Protein AF-A0A387BJ58-F1 (afdb_monomer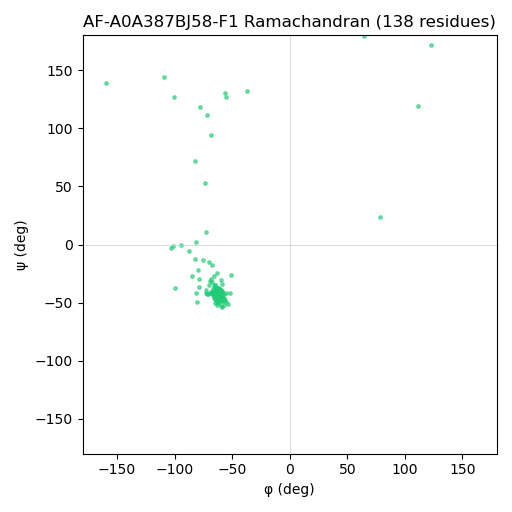)

Structure (mmCIF, N/CA/C/O backbone):
data_AF-A0A387BJ58-F1
#
_entry.id   AF-A0A387BJ58-F1
#
loop_
_atom_site.group_PDB
_atom_site.id
_atom_site.type_symbol
_atom_site.label_atom_id
_atom_site.label_alt_id
_atom_site.label_comp_id
_atom_site.label_asym_id
_atom_site.label_entity_id
_atom_site.label_seq_id
_atom_site.pdbx_PDB_ins_code
_atom_site.Cartn_x
_atom_site.Cartn_y
_atom_site.Cartn_z
_atom_site.occupancy
_atom_site.B_iso_or_equiv
_atom_site.auth_seq_id
_atom_site.auth_comp_id
_atom_site.auth_asym_id
_atom_site.auth_atom_id
_atom_site.pdbx_PDB_model_num
ATOM 1 N N . MET A 1 1 ? 16.096 -21.629 -9.340 1.00 32.44 1 MET A N 1
ATOM 2 C CA . MET A 1 1 ? 15.916 -21.592 -7.874 1.00 32.44 1 MET A CA 1
ATOM 3 C C . MET A 1 1 ? 14.553 -20.982 -7.621 1.00 32.44 1 MET A C 1
ATOM 5 O O . MET A 1 1 ? 14.355 -19.835 -7.999 1.00 32.44 1 MET A O 1
ATOM 9 N N . ALA A 1 2 ? 13.591 -21.759 -7.122 1.00 39.19 2 ALA A N 1
ATOM 10 C CA . ALA A 1 2 ? 12.272 -21.234 -6.786 1.00 39.19 2 ALA A CA 1
ATOM 11 C C . ALA A 1 2 ? 12.438 -20.303 -5.580 1.00 39.19 2 ALA A C 1
ATOM 13 O O . ALA A 1 2 ? 12.535 -20.757 -4.442 1.00 39.19 2 ALA A O 1
ATOM 14 N N . ALA A 1 3 ? 12.595 -19.008 -5.856 1.00 45.91 3 ALA A N 1
ATOM 15 C CA . ALA A 1 3 ? 12.558 -17.982 -4.832 1.00 45.91 3 ALA A CA 1
ATOM 16 C C . ALA A 1 3 ? 11.224 -18.125 -4.097 1.00 45.91 3 ALA A C 1
ATOM 18 O O . ALA A 1 3 ? 10.181 -18.263 -4.740 1.00 45.91 3 ALA A O 1
ATOM 19 N N . PHE A 1 4 ? 11.284 -18.156 -2.766 1.00 43.78 4 PHE A N 1
ATOM 20 C CA . PHE A 1 4 ? 10.120 -18.169 -1.888 1.00 43.78 4 PHE A CA 1
ATOM 21 C C . PHE A 1 4 ? 9.011 -17.278 -2.462 1.00 43.78 4 PHE A C 1
ATOM 23 O O . PHE A 1 4 ? 9.308 -16.140 -2.848 1.00 43.78 4 PHE A O 1
ATOM 30 N N . PRO A 1 5 ? 7.752 -17.750 -2.524 1.00 49.47 5 PRO A N 1
ATOM 31 C CA . PRO A 1 5 ? 6.666 -16.897 -2.971 1.00 49.47 5 PRO A CA 1
ATOM 32 C C . PRO A 1 5 ? 6.683 -15.658 -2.067 1.00 49.47 5 PRO A C 1
ATOM 34 O O . PRO A 1 5 ? 6.759 -15.782 -0.845 1.00 49.47 5 PRO A O 1
ATOM 37 N N . ASN A 1 6 ? 6.726 -14.467 -2.670 1.00 56.72 6 ASN A N 1
ATOM 38 C CA . ASN A 1 6 ? 6.920 -13.173 -2.003 1.00 56.72 6 ASN A CA 1
ATOM 39 C C . ASN A 1 6 ? 5.643 -12.760 -1.234 1.00 56.72 6 ASN A C 1
ATOM 41 O O . ASN A 1 6 ? 5.075 -11.689 -1.434 1.00 56.72 6 ASN A O 1
ATOM 45 N N . VAL A 1 7 ? 5.158 -13.660 -0.379 1.00 61.84 7 VAL A N 1
ATOM 46 C CA . VAL A 1 7 ? 3.969 -13.559 0.465 1.00 61.84 7 VAL A CA 1
ATOM 47 C C . VAL A 1 7 ? 4.379 -12.783 1.712 1.00 61.84 7 VAL A C 1
ATOM 49 O O . VAL A 1 7 ? 4.579 -13.338 2.791 1.00 61.84 7 VAL A O 1
ATOM 52 N N . LYS A 1 8 ? 4.599 -11.479 1.546 1.00 70.44 8 LYS A N 1
ATOM 53 C CA . LYS A 1 8 ? 4.918 -10.580 2.656 1.00 70.44 8 LYS A CA 1
ATOM 54 C C . LYS A 1 8 ? 3.654 -9.821 3.059 1.00 70.44 8 LYS A C 1
ATOM 56 O O . LYS A 1 8 ? 3.084 -9.136 2.213 1.00 70.44 8 LYS A O 1
ATOM 61 N N . PRO A 1 9 ? 3.255 -9.833 4.342 1.00 82.25 9 PRO A N 1
ATOM 62 C CA . PRO A 1 9 ? 2.085 -9.093 4.823 1.00 82.25 9 PRO A CA 1
ATOM 63 C C . PRO A 1 9 ? 2.315 -7.570 4.893 1.00 82.25 9 PRO A C 1
ATOM 65 O O . PRO A 1 9 ? 1.516 -6.850 5.480 1.00 82.25 9 PRO A O 1
ATOM 68 N N . ILE A 1 10 ? 3.411 -7.057 4.329 1.00 92.81 10 ILE A N 1
ATOM 69 C CA . ILE A 1 10 ? 3.859 -5.671 4.493 1.00 92.81 10 ILE A CA 1
ATOM 70 C C . ILE A 1 10 ? 2.845 -4.648 3.963 1.00 92.81 10 ILE A C 1
ATOM 72 O O . ILE A 1 10 ? 2.507 -3.701 4.667 1.00 92.81 10 ILE A O 1
ATOM 76 N N . THR A 1 11 ? 2.275 -4.889 2.784 1.00 95.69 11 THR A N 1
ATOM 77 C CA . THR A 1 11 ? 1.251 -4.021 2.187 1.00 95.69 11 THR A CA 1
ATOM 78 C C . THR A 1 11 ? -0.021 -4.007 3.029 1.00 95.69 11 THR A C 1
ATOM 80 O O . THR A 1 11 ? -0.584 -2.946 3.298 1.00 95.69 11 THR A O 1
ATOM 83 N N . ALA A 1 12 ? -0.431 -5.176 3.533 1.00 97.12 12 ALA A N 1
ATOM 84 C CA . ALA A 1 12 ? -1.544 -5.287 4.469 1.00 97.12 12 ALA A CA 1
ATOM 85 C C . ALA A 1 12 ? -1.285 -4.493 5.762 1.00 97.12 12 ALA A C 1
ATOM 87 O O . ALA A 1 12 ? -2.197 -3.832 6.258 1.00 97.12 12 ALA A O 1
ATOM 88 N N . MET A 1 13 ? -0.048 -4.502 6.276 1.00 96.94 13 MET A N 1
ATOM 89 C CA . MET A 1 13 ? 0.331 -3.696 7.440 1.00 96.94 13 MET A CA 1
ATOM 90 C C . MET A 1 13 ? 0.222 -2.199 7.169 1.00 96.94 13 MET A C 1
ATOM 92 O O . MET A 1 13 ? -0.361 -1.497 7.988 1.00 96.94 13 MET A O 1
ATOM 96 N N . PHE A 1 14 ? 0.712 -1.705 6.029 1.00 98.00 14 PHE A N 1
ATOM 97 C CA . PHE A 1 14 ? 0.592 -0.283 5.695 1.00 98.00 14 PHE A CA 1
ATOM 98 C C . PHE A 1 14 ? -0.873 0.162 5.659 1.00 98.00 14 PHE A C 1
ATOM 100 O O . PHE A 1 14 ? -1.249 1.115 6.336 1.00 98.00 14 PHE A O 1
ATOM 107 N N . PHE A 1 15 ? -1.742 -0.580 4.971 1.00 98.31 15 PHE A N 1
ATOM 108 C CA . PHE A 1 15 ? -3.171 -0.262 4.960 1.00 98.31 15 PHE A CA 1
ATOM 109 C C . PHE A 1 15 ? -3.805 -0.312 6.358 1.00 98.31 15 PHE A C 1
ATOM 111 O O . PHE A 1 15 ? -4.578 0.575 6.724 1.00 98.31 15 PHE A O 1
ATOM 118 N N . ALA A 1 16 ? -3.455 -1.306 7.175 1.00 97.69 16 ALA A N 1
ATOM 119 C CA . ALA A 1 16 ? -3.967 -1.408 8.537 1.00 97.69 16 ALA A CA 1
ATOM 120 C C . ALA A 1 16 ? -3.490 -0.242 9.427 1.00 97.69 16 ALA A C 1
ATOM 122 O O . ALA A 1 16 ? -4.286 0.330 10.177 1.00 97.69 16 ALA A O 1
ATOM 123 N N . PHE A 1 17 ? -2.226 0.177 9.309 1.00 97.56 17 PHE A N 1
ATOM 124 C CA . PHE A 1 17 ? -1.699 1.352 10.008 1.00 97.56 17 PHE A CA 1
ATOM 125 C C . PHE A 1 17 ? -2.402 2.640 9.579 1.00 97.56 17 PHE A C 1
ATOM 127 O O . PHE A 1 17 ? -2.726 3.458 10.442 1.00 97.56 17 PHE A O 1
ATOM 134 N N . ALA A 1 18 ? -2.744 2.785 8.296 1.00 97.81 18 ALA A N 1
ATOM 135 C CA . ALA A 1 18 ? -3.508 3.934 7.813 1.00 97.81 18 ALA A CA 1
ATOM 136 C C . ALA A 1 18 ? -4.885 4.059 8.496 1.00 97.81 18 ALA A C 1
ATOM 138 O O . ALA A 1 18 ? -5.392 5.170 8.691 1.00 97.81 18 ALA A O 1
ATOM 139 N N . ILE A 1 19 ? -5.493 2.938 8.898 1.00 96.94 19 ILE A N 1
ATOM 140 C CA . ILE A 1 19 ? -6.736 2.930 9.682 1.00 96.94 19 ILE A CA 1
ATOM 141 C C . ILE A 1 19 ? -6.464 3.190 11.166 1.00 96.94 19 ILE A C 1
ATOM 143 O O . ILE A 1 19 ? -7.138 4.028 11.762 1.00 96.94 19 ILE A O 1
ATOM 147 N N . VAL A 1 20 ? -5.516 2.469 11.770 1.00 95.69 20 VAL A N 1
ATOM 148 C CA . VAL A 1 20 ? -5.360 2.413 13.235 1.00 95.69 20 VAL A CA 1
ATOM 149 C C . VAL A 1 20 ? -4.590 3.605 13.810 1.00 95.69 20 VAL A C 1
ATOM 151 O O . VAL A 1 20 ? -4.982 4.105 14.872 1.00 95.69 20 VAL A O 1
ATOM 154 N N . LEU A 1 21 ? -3.518 4.022 13.130 1.00 95.25 21 LEU A N 1
ATOM 155 C CA . LEU A 1 21 ? -2.612 5.108 13.530 1.00 95.25 21 LEU A CA 1
ATOM 156 C C . LEU A 1 21 ? -2.936 6.407 12.782 1.00 95.25 21 LEU A C 1
ATOM 158 O O . LEU A 1 21 ? -2.929 7.482 13.368 1.00 95.25 21 LEU A O 1
ATOM 162 N N . GLY A 1 22 ? -3.306 6.296 11.506 1.00 96.50 22 GLY A N 1
ATOM 163 C CA . GLY A 1 22 ? -3.630 7.432 10.646 1.00 96.50 22 GLY A CA 1
ATOM 164 C C . GLY A 1 22 ? -2.765 7.471 9.388 1.00 96.50 22 GLY A C 1
ATOM 165 O O . GLY A 1 22 ? -1.819 6.700 9.230 1.00 96.50 22 GLY A O 1
ATOM 166 N N . LEU A 1 23 ? -3.115 8.369 8.463 1.00 97.75 23 LEU A N 1
ATOM 167 C CA . LEU A 1 23 ? -2.474 8.443 7.147 1.00 97.75 23 LEU A CA 1
ATOM 168 C C . LEU A 1 23 ? -0.991 8.824 7.244 1.00 97.75 23 LEU A C 1
ATOM 170 O O . LEU A 1 23 ? -0.152 8.134 6.676 1.00 97.75 23 LEU A O 1
ATOM 174 N N . SER A 1 24 ? -0.676 9.895 7.981 1.00 97.75 24 SER A N 1
ATOM 175 C CA . SER A 1 24 ? 0.697 10.400 8.127 1.00 97.75 24 SER A CA 1
ATOM 176 C C . SER A 1 24 ? 1.636 9.328 8.682 1.00 97.75 24 SER A C 1
ATOM 178 O O . SER A 1 24 ? 2.653 9.013 8.067 1.00 97.75 24 SER A O 1
ATOM 180 N N . ASP A 1 25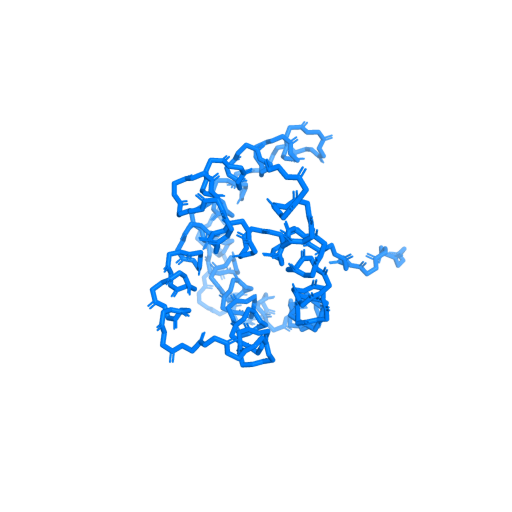 ? 1.257 8.704 9.798 1.00 97.69 25 ASP A N 1
ATOM 181 C CA . ASP A 1 25 ? 2.073 7.677 10.450 1.00 97.69 25 ASP A CA 1
ATOM 182 C C . ASP A 1 25 ? 2.290 6.469 9.539 1.00 97.69 25 ASP A C 1
ATOM 184 O O . ASP A 1 25 ? 3.405 5.963 9.419 1.00 97.69 25 ASP A O 1
ATOM 188 N N . SER A 1 26 ? 1.247 6.043 8.824 1.00 98.19 26 SER A N 1
ATOM 189 C CA . SER A 1 26 ? 1.364 4.964 7.847 1.00 98.19 26 SER A CA 1
ATOM 190 C C . SER A 1 26 ? 2.337 5.290 6.714 1.00 98.19 26 SER A C 1
ATOM 192 O O . SER A 1 26 ? 3.056 4.395 6.271 1.00 98.19 26 SER A O 1
ATOM 194 N N . LEU A 1 27 ? 2.350 6.530 6.219 1.00 98.38 27 LEU A N 1
ATOM 195 C CA . LEU A 1 27 ? 3.254 6.949 5.147 1.00 98.38 27 LEU A CA 1
ATOM 196 C C . LEU A 1 27 ? 4.708 6.983 5.627 1.00 98.38 27 LEU A C 1
ATOM 198 O O . LEU A 1 27 ? 5.587 6.507 4.910 1.00 98.38 27 LEU A O 1
ATOM 202 N N . TRP A 1 28 ? 4.960 7.460 6.849 1.00 98.31 28 TRP A N 1
ATOM 203 C CA . TRP A 1 28 ? 6.299 7.432 7.442 1.00 98.31 28 TRP A CA 1
ATOM 204 C C . TRP A 1 28 ? 6.800 6.011 7.675 1.00 98.31 28 TRP A C 1
ATOM 206 O O . TRP A 1 28 ? 7.918 5.685 7.273 1.00 98.31 28 TRP A O 1
ATOM 216 N N . ILE A 1 29 ? 5.965 5.148 8.264 1.00 97.88 29 ILE A N 1
ATOM 217 C CA . ILE A 1 29 ? 6.297 3.733 8.466 1.00 97.88 29 ILE A CA 1
ATOM 218 C C . ILE A 1 29 ? 6.615 3.079 7.121 1.00 97.88 29 ILE A C 1
ATOM 220 O O . ILE A 1 29 ? 7.629 2.392 7.002 1.00 97.88 29 ILE A O 1
ATOM 224 N N . MET A 1 30 ? 5.793 3.320 6.099 1.00 97.75 30 MET A N 1
ATOM 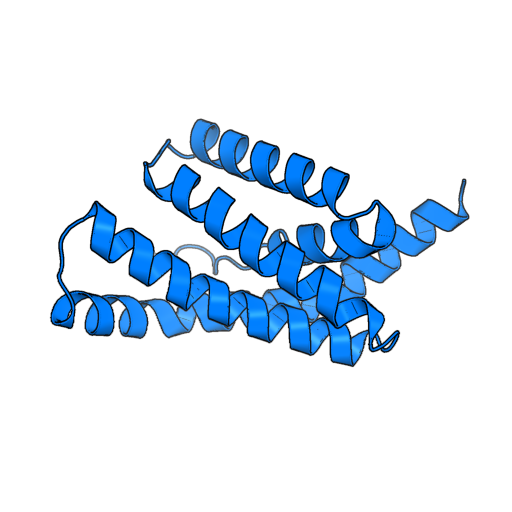225 C CA . MET A 1 30 ? 6.019 2.795 4.756 1.00 97.75 30 MET A CA 1
ATOM 226 C C . MET A 1 30 ? 7.352 3.270 4.177 1.00 97.75 30 MET A C 1
ATOM 228 O O . MET A 1 30 ? 8.171 2.435 3.796 1.00 97.75 30 MET A O 1
ATOM 232 N N . ALA A 1 31 ? 7.609 4.579 4.170 1.00 97.50 31 ALA A N 1
ATOM 233 C CA . ALA A 1 31 ? 8.821 5.143 3.584 1.00 97.50 31 ALA A CA 1
ATOM 234 C C . ALA A 1 31 ? 10.084 4.600 4.268 1.00 97.50 31 ALA A C 1
ATOM 236 O O . ALA A 1 31 ? 10.994 4.119 3.592 1.00 97.50 31 ALA A O 1
ATOM 237 N N . LEU A 1 32 ? 10.110 4.595 5.605 1.00 97.06 32 LEU A N 1
ATOM 238 C CA . LEU A 1 32 ? 11.228 4.050 6.378 1.00 97.06 32 LEU A CA 1
ATOM 239 C C . LEU A 1 32 ? 11.423 2.556 6.117 1.00 97.06 32 LEU A C 1
ATOM 241 O O . LEU A 1 32 ? 12.555 2.108 5.954 1.00 97.06 32 LEU A O 1
ATOM 245 N N . THR A 1 33 ? 10.334 1.791 6.023 1.00 95.62 33 THR A N 1
ATOM 246 C CA . THR A 1 33 ? 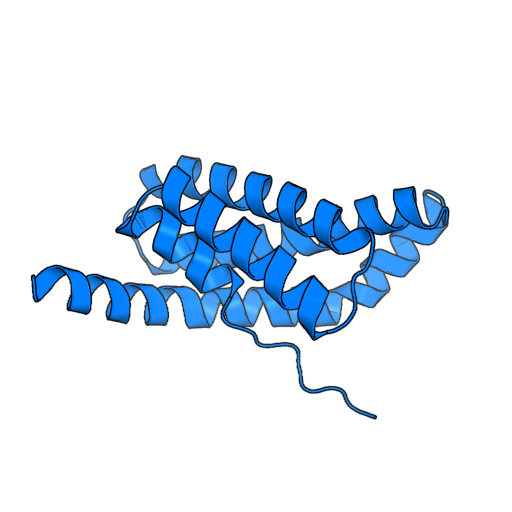10.411 0.352 5.747 1.00 95.62 33 THR A CA 1
ATOM 247 C C . THR A 1 33 ? 10.977 0.084 4.355 1.00 95.62 33 THR A C 1
ATOM 249 O O . THR A 1 33 ? 11.840 -0.782 4.204 1.00 95.62 33 THR A O 1
ATOM 252 N N . MET A 1 34 ? 10.544 0.835 3.338 1.00 94.81 34 MET A N 1
ATOM 253 C CA . MET A 1 34 ? 11.047 0.680 1.971 1.00 94.81 34 MET A CA 1
ATOM 254 C C . MET A 1 34 ? 12.519 1.082 1.858 1.00 94.81 34 MET A C 1
ATOM 256 O O . MET A 1 34 ? 13.301 0.343 1.261 1.00 94.81 34 MET A O 1
ATOM 260 N N . LEU A 1 35 ? 12.917 2.192 2.488 1.00 94.38 35 LEU A N 1
ATOM 261 C CA . LEU A 1 35 ? 14.316 2.619 2.541 1.00 94.38 35 LEU A CA 1
ATOM 262 C C . LEU A 1 35 ? 15.190 1.588 3.260 1.00 94.38 35 LEU A C 1
ATOM 264 O O . LEU A 1 35 ? 16.206 1.171 2.712 1.00 94.38 35 LEU A O 1
ATOM 268 N N . ALA A 1 36 ? 14.781 1.129 4.445 1.00 93.12 36 ALA A N 1
ATOM 269 C CA . ALA A 1 36 ? 15.523 0.126 5.206 1.00 93.12 36 ALA A CA 1
ATOM 270 C C . ALA A 1 36 ? 15.663 -1.185 4.422 1.00 93.12 36 ALA A C 1
ATOM 272 O O . ALA A 1 36 ? 16.758 -1.733 4.321 1.00 93.12 36 ALA A O 1
ATOM 273 N N . THR A 1 37 ? 14.578 -1.659 3.806 1.00 88.94 37 THR A N 1
ATOM 274 C CA . THR A 1 37 ? 14.603 -2.879 2.987 1.00 88.94 37 THR A CA 1
ATOM 275 C C . THR A 1 37 ? 15.531 -2.716 1.783 1.00 88.94 37 THR A C 1
ATOM 277 O O . THR A 1 37 ? 16.304 -3.625 1.488 1.00 88.94 37 THR A O 1
ATOM 280 N N . GLY A 1 38 ? 15.502 -1.554 1.122 1.00 89.69 38 GLY A N 1
ATOM 281 C CA . GLY A 1 38 ? 16.417 -1.225 0.032 1.00 89.69 38 GLY A CA 1
ATOM 282 C C . GLY A 1 38 ? 17.879 -1.199 0.476 1.00 89.69 38 GLY A C 1
ATOM 283 O O . GLY A 1 38 ? 18.729 -1.772 -0.189 1.00 89.69 38 GLY A O 1
ATOM 284 N N . LEU A 1 39 ? 18.191 -0.597 1.624 1.00 89.88 39 LEU A N 1
ATOM 285 C CA . LEU A 1 39 ? 19.562 -0.562 2.146 1.00 89.88 39 LEU A CA 1
ATOM 286 C C . LEU A 1 39 ? 20.076 -1.954 2.542 1.00 89.88 39 LEU A C 1
ATOM 288 O O . LEU A 1 39 ? 21.240 -2.260 2.305 1.00 89.88 39 LEU A O 1
ATOM 292 N N . LEU A 1 40 ? 19.217 -2.802 3.117 1.00 87.69 40 LEU A N 1
ATOM 293 C CA . LEU A 1 40 ? 19.597 -4.134 3.598 1.00 87.69 40 LEU A CA 1
ATOM 294 C C . LEU A 1 40 ? 19.709 -5.182 2.483 1.00 87.69 40 LEU A C 1
ATOM 296 O O . LEU A 1 40 ? 20.565 -6.059 2.562 1.00 87.69 40 LEU A O 1
ATOM 300 N N . LEU A 1 41 ? 18.837 -5.129 1.471 1.00 84.19 41 LEU A N 1
ATOM 301 C CA . LEU A 1 41 ? 18.762 -6.145 0.409 1.00 84.19 41 LEU A CA 1
ATOM 302 C C . LEU A 1 41 ? 19.432 -5.715 -0.906 1.00 84.19 41 LEU A C 1
ATOM 304 O O . LEU A 1 41 ? 19.461 -6.498 -1.854 1.00 84.19 41 LEU A O 1
ATOM 308 N N . GLY A 1 42 ? 19.973 -4.497 -0.960 1.00 83.06 42 GLY A N 1
ATOM 309 C CA . GLY A 1 42 ? 20.575 -3.903 -2.150 1.00 83.06 42 GLY A CA 1
ATOM 310 C C . GLY A 1 42 ? 19.733 -2.746 -2.681 1.00 83.06 42 GLY A C 1
ATOM 311 O O . GLY A 1 42 ? 18.566 -2.910 -3.048 1.00 83.06 42 GLY A O 1
ATOM 312 N N . PHE A 1 43 ? 20.331 -1.553 -2.709 1.00 83.06 43 PHE A N 1
ATOM 313 C CA . PHE A 1 43 ? 19.610 -0.334 -3.051 1.00 83.06 43 PHE A CA 1
ATOM 314 C C . PHE A 1 43 ? 19.421 -0.240 -4.566 1.00 83.06 43 PHE A C 1
ATOM 316 O O . PHE A 1 43 ? 20.386 -0.164 -5.324 1.00 83.06 43 PHE A O 1
ATOM 323 N N . SER A 1 44 ? 18.164 -0.225 -5.005 1.00 87.38 44 SER A N 1
ATOM 324 C CA . SER A 1 44 ? 17.788 -0.005 -6.401 1.00 87.38 44 SER A CA 1
ATOM 325 C C . SER A 1 44 ? 17.125 1.366 -6.549 1.00 87.38 44 SER A C 1
ATOM 327 O O . SER A 1 44 ? 16.335 1.739 -5.676 1.00 87.38 44 SER A O 1
ATOM 329 N N . PRO A 1 45 ? 17.332 2.089 -7.669 1.00 87.38 45 PRO A N 1
ATOM 330 C CA . PRO A 1 45 ? 16.540 3.278 -7.999 1.00 87.38 45 PRO A CA 1
ATOM 331 C C . PRO A 1 45 ? 15.026 3.027 -7.929 1.00 87.38 45 PRO A C 1
ATOM 333 O O . PRO A 1 45 ? 14.252 3.936 -7.629 1.00 87.38 45 PRO A O 1
ATOM 336 N N . LEU A 1 46 ? 14.602 1.773 -8.131 1.00 91.50 46 LEU A N 1
ATOM 337 C CA . LEU A 1 46 ? 13.205 1.367 -8.044 1.00 91.50 46 LEU A CA 1
ATOM 338 C C . LEU A 1 46 ? 12.611 1.548 -6.637 1.00 91.50 46 LEU A C 1
ATOM 340 O O . LEU A 1 46 ? 11.406 1.744 -6.530 1.00 91.50 46 LEU A O 1
ATOM 344 N N . VAL A 1 47 ? 13.422 1.553 -5.570 1.00 93.69 47 VAL A N 1
ATOM 345 C CA . VAL A 1 47 ? 12.954 1.766 -4.184 1.00 93.69 47 VAL A CA 1
ATOM 346 C C . VAL A 1 47 ? 12.241 3.113 -4.043 1.00 93.69 47 VAL A C 1
ATOM 348 O O . VAL A 1 47 ? 11.189 3.188 -3.412 1.00 93.69 47 VAL A O 1
ATOM 351 N N . LEU A 1 48 ? 12.751 4.166 -4.689 1.00 93.56 48 LEU A N 1
ATOM 352 C CA . LEU A 1 48 ? 12.091 5.475 -4.701 1.00 93.56 48 LEU A CA 1
ATOM 353 C C . LEU A 1 48 ? 10.743 5.412 -5.429 1.00 93.56 48 LEU A C 1
ATOM 355 O O . LEU A 1 48 ? 9.747 5.947 -4.945 1.00 93.56 48 LEU A O 1
ATOM 359 N N . GLY A 1 49 ? 10.693 4.685 -6.548 1.00 94.69 49 GLY A N 1
ATOM 360 C CA . GLY A 1 49 ? 9.450 4.392 -7.258 1.00 94.69 49 GLY A CA 1
ATOM 361 C C . GLY A 1 49 ? 8.436 3.659 -6.379 1.00 94.69 49 GLY A C 1
ATOM 362 O O . GLY A 1 49 ? 7.270 4.040 -6.336 1.00 94.69 49 GLY A O 1
ATOM 363 N N . GLN A 1 50 ? 8.880 2.660 -5.612 1.00 95.12 50 GLN A N 1
ATOM 364 C CA . GLN A 1 50 ? 8.020 1.924 -4.688 1.00 95.12 50 GLN A CA 1
ATOM 365 C C . GLN A 1 50 ? 7.439 2.833 -3.604 1.00 95.12 50 GLN A C 1
ATOM 367 O O . GLN A 1 50 ? 6.249 2.729 -3.329 1.00 95.12 50 GLN A O 1
ATOM 372 N N . ILE A 1 51 ? 8.234 3.739 -3.022 1.00 97.19 51 ILE A N 1
ATOM 373 C CA . ILE A 1 51 ? 7.748 4.698 -2.014 1.00 97.19 51 ILE A CA 1
ATOM 374 C C . ILE A 1 51 ? 6.628 5.566 -2.596 1.00 97.19 51 ILE A C 1
ATOM 376 O O . ILE A 1 51 ? 5.582 5.722 -1.966 1.00 97.19 51 ILE A O 1
ATOM 380 N N . ILE A 1 52 ? 6.816 6.087 -3.812 1.00 97.25 52 ILE A N 1
ATOM 381 C CA . ILE A 1 52 ? 5.815 6.923 -4.487 1.00 97.25 52 ILE A CA 1
ATOM 382 C C . ILE A 1 52 ? 4.533 6.124 -4.756 1.00 97.25 52 ILE A C 1
ATOM 384 O O . ILE A 1 52 ? 3.442 6.575 -4.408 1.00 97.25 52 ILE A O 1
ATOM 388 N N . VAL A 1 53 ? 4.645 4.921 -5.327 1.00 97.81 53 VAL A N 1
ATOM 389 C CA . VAL A 1 53 ? 3.475 4.086 -5.646 1.00 97.81 53 VAL A CA 1
ATOM 390 C C . VAL A 1 53 ? 2.747 3.651 -4.375 1.00 97.81 53 VAL A C 1
ATOM 392 O O . VAL A 1 53 ? 1.520 3.742 -4.319 1.00 97.81 53 VAL A O 1
ATOM 395 N N . TYR A 1 54 ? 3.474 3.239 -3.333 1.00 98.00 54 TYR A N 1
ATOM 396 C CA . TYR A 1 54 ? 2.866 2.903 -2.048 1.00 98.00 54 TYR A CA 1
ATOM 397 C C . TYR A 1 54 ? 2.145 4.103 -1.432 1.00 98.00 54 TYR A C 1
ATOM 399 O O . TYR A 1 54 ? 1.030 3.947 -0.938 1.00 98.00 54 TYR A O 1
ATOM 407 N N . ALA A 1 55 ? 2.732 5.301 -1.489 1.00 98.44 55 ALA A N 1
ATOM 408 C CA . ALA A 1 55 ? 2.074 6.505 -0.993 1.00 98.44 55 ALA A CA 1
ATOM 409 C C . ALA A 1 55 ? 0.740 6.753 -1.713 1.00 98.44 55 ALA A C 1
ATOM 411 O O . ALA A 1 55 ? -0.276 6.974 -1.054 1.00 98.44 55 ALA A O 1
ATOM 412 N N . ILE A 1 56 ? 0.719 6.631 -3.045 1.00 98.50 56 ILE A N 1
ATOM 413 C CA . ILE A 1 56 ? -0.496 6.786 -3.855 1.00 98.50 56 ILE A CA 1
ATOM 414 C C . ILE A 1 56 ? -1.570 5.781 -3.425 1.00 98.50 56 ILE A C 1
ATOM 416 O O . ILE A 1 56 ? -2.688 6.183 -3.096 1.00 98.50 56 ILE A O 1
ATOM 420 N N . ILE A 1 57 ? -1.250 4.483 -3.381 1.00 98.50 57 ILE A N 1
ATOM 421 C CA . ILE A 1 57 ? -2.265 3.471 -3.055 1.00 98.50 57 ILE A CA 1
ATOM 422 C C . ILE A 1 57 ? -2.740 3.577 -1.600 1.00 98.50 57 ILE A C 1
ATOM 424 O O . ILE A 1 57 ? -3.911 3.318 -1.338 1.00 98.50 57 ILE A O 1
ATOM 428 N N . ILE A 1 58 ? -1.882 3.982 -0.654 1.00 98.69 58 ILE A N 1
ATOM 429 C CA . ILE 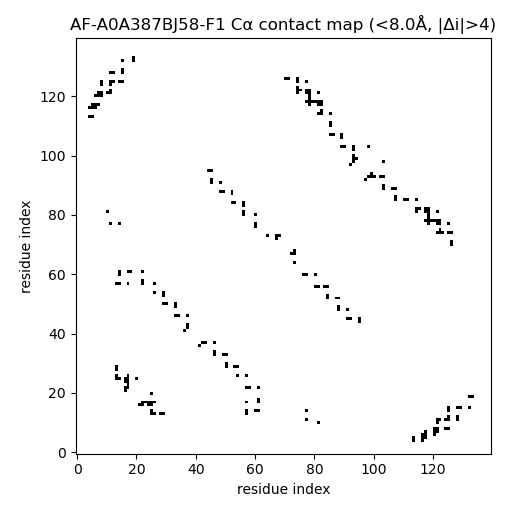A 1 58 ? -2.262 4.185 0.755 1.00 98.69 58 ILE A CA 1
ATOM 430 C C . ILE A 1 58 ? -3.220 5.370 0.884 1.00 98.69 58 ILE A C 1
ATOM 432 O O . ILE A 1 58 ? -4.212 5.267 1.607 1.00 98.69 58 ILE A O 1
ATOM 436 N N . VAL A 1 59 ? -2.964 6.470 0.171 1.00 98.69 59 VAL A N 1
ATOM 437 C CA . VAL A 1 59 ? -3.873 7.624 0.137 1.00 98.69 59 VAL A CA 1
ATOM 438 C C . VAL A 1 59 ? -5.227 7.209 -0.437 1.00 98.69 59 VAL A C 1
ATOM 440 O O . VAL A 1 59 ? -6.246 7.437 0.212 1.00 98.69 59 VAL A O 1
ATOM 443 N N . ILE A 1 60 ? -5.246 6.519 -1.584 1.00 98.56 60 ILE A N 1
ATOM 444 C CA . ILE A 1 60 ? -6.486 6.018 -2.198 1.00 98.56 60 ILE A CA 1
ATOM 445 C C . ILE A 1 60 ? -7.234 5.091 -1.232 1.00 98.56 60 ILE A C 1
ATOM 447 O O . ILE A 1 60 ? -8.429 5.274 -0.999 1.00 98.56 60 ILE A O 1
ATOM 451 N N . PHE A 1 61 ? -6.536 4.129 -0.623 1.00 98.62 61 PHE A N 1
ATOM 452 C CA . PHE A 1 61 ? -7.123 3.226 0.363 1.00 98.62 61 PHE A CA 1
ATOM 453 C C . PHE A 1 61 ? -7.740 3.991 1.530 1.00 98.62 61 PHE A C 1
ATOM 455 O O . PHE A 1 61 ? -8.879 3.730 1.917 1.00 98.62 61 PHE A O 1
ATOM 462 N N . LYS A 1 62 ? -7.011 4.956 2.097 1.00 98.12 62 LYS A N 1
ATOM 463 C CA . LYS A 1 62 ? -7.498 5.728 3.237 1.00 98.12 62 LYS A CA 1
ATOM 464 C C . LYS A 1 62 ? -8.740 6.536 2.866 1.00 98.12 62 LYS A C 1
ATOM 466 O O . LYS A 1 62 ? -9.692 6.535 3.639 1.00 98.12 62 LYS A O 1
ATOM 471 N N . SER A 1 63 ? -8.759 7.156 1.690 1.00 98.19 63 SER A N 1
ATOM 472 C CA . SER A 1 63 ? -9.911 7.912 1.194 1.00 98.19 63 SER A CA 1
ATOM 473 C C . SER A 1 63 ? -11.133 7.035 0.933 1.00 98.19 63 SER A C 1
ATOM 475 O O . SER A 1 63 ? -12.245 7.474 1.192 1.00 98.19 63 SER A O 1
ATOM 477 N N . LEU A 1 64 ? -10.954 5.804 0.451 1.00 97.88 64 LEU A N 1
ATOM 478 C CA . LEU A 1 64 ? -12.063 4.883 0.177 1.00 97.88 64 LEU A CA 1
ATOM 479 C C . LEU A 1 64 ? -12.512 4.093 1.412 1.00 97.88 64 LEU A C 1
ATOM 481 O O . LEU A 1 64 ? -13.675 3.713 1.508 1.00 97.88 64 LEU A O 1
ATOM 485 N N . SER A 1 65 ? -11.622 3.865 2.380 1.00 97.19 65 SER A N 1
ATOM 486 C CA . SER A 1 65 ? -11.945 3.092 3.587 1.00 97.19 65 SER A CA 1
ATOM 487 C C . SER A 1 65 ? -12.952 3.783 4.505 1.00 97.19 65 SER A C 1
ATOM 489 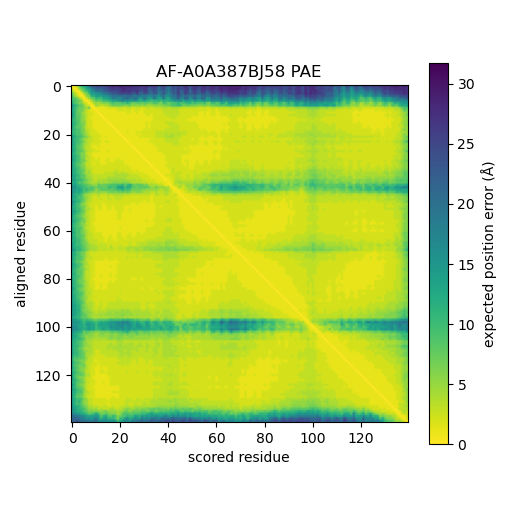O O . SER A 1 65 ? -13.584 3.111 5.306 1.00 97.19 65 SER A O 1
ATOM 491 N N . VAL A 1 66 ? -13.174 5.094 4.359 1.00 96.25 66 VAL A N 1
ATOM 492 C CA . VAL A 1 66 ? -14.239 5.808 5.091 1.00 96.25 66 VAL A CA 1
ATOM 493 C C . VAL A 1 66 ? -15.647 5.436 4.615 1.00 96.25 66 VAL A C 1
ATOM 495 O O . VAL A 1 66 ? -16.619 5.750 5.291 1.00 96.25 66 VAL A O 1
ATOM 498 N N . LEU A 1 67 ? -15.773 4.788 3.450 1.00 96.94 67 LEU A N 1
ATOM 499 C CA . LEU A 1 67 ? -17.063 4.419 2.862 1.00 96.94 67 LEU A CA 1
ATOM 500 C C . LEU A 1 67 ? -17.636 3.123 3.452 1.00 96.94 67 LEU A C 1
ATOM 502 O O . LEU A 1 67 ? -18.787 2.783 3.181 1.00 96.94 67 LEU A O 1
ATOM 506 N N . THR A 1 6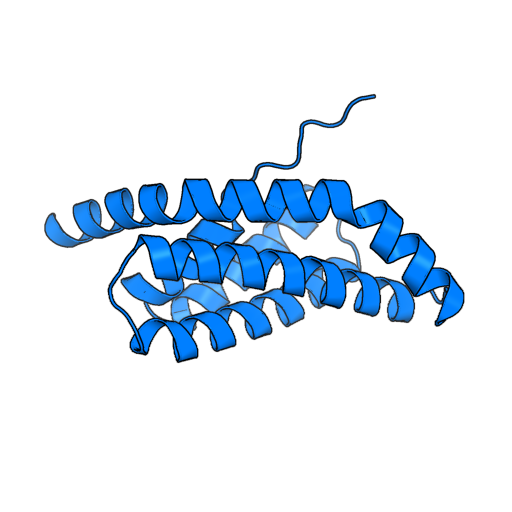8 ? -16.844 2.358 4.210 1.00 95.75 68 THR A N 1
ATOM 507 C CA . THR A 1 68 ? -17.283 1.079 4.769 1.00 95.75 68 THR A CA 1
ATOM 508 C C . THR A 1 68 ? -16.443 0.641 5.964 1.00 95.75 68 THR A C 1
ATOM 510 O O . THR A 1 68 ? -15.217 0.674 5.927 1.00 95.75 68 THR A O 1
ATOM 513 N N . ASP A 1 69 ? -17.107 0.109 6.989 1.00 94.12 69 ASP A N 1
ATOM 514 C CA . ASP A 1 69 ? -16.448 -0.558 8.119 1.00 94.12 69 ASP A CA 1
ATOM 515 C C . ASP A 1 69 ? -16.353 -2.084 7.942 1.00 94.12 69 ASP A C 1
ATOM 517 O O . ASP A 1 69 ? -15.817 -2.791 8.804 1.00 94.12 69 ASP A O 1
ATOM 521 N N . ASN A 1 70 ? -16.870 -2.625 6.829 1.00 97.31 70 ASN A N 1
ATOM 522 C CA . ASN A 1 70 ? -16.843 -4.059 6.566 1.00 97.31 70 ASN A CA 1
ATOM 523 C C . ASN A 1 70 ? -15.415 -4.510 6.236 1.00 97.31 70 ASN A C 1
ATOM 525 O O . ASN A 1 70 ? -14.877 -4.220 5.166 1.00 97.31 70 ASN A O 1
ATOM 529 N N . ILE A 1 71 ? -14.824 -5.286 7.147 1.00 97.06 71 ILE A N 1
ATOM 530 C CA . ILE A 1 71 ? -13.440 -5.748 7.033 1.00 97.06 71 ILE A CA 1
ATOM 531 C C . ILE A 1 71 ? -13.177 -6.555 5.757 1.00 97.06 71 ILE A C 1
ATOM 533 O O . ILE A 1 71 ? -12.098 -6.440 5.180 1.00 97.06 71 ILE A O 1
ATOM 537 N N . TRP A 1 72 ? -14.148 -7.333 5.276 1.00 97.56 72 TRP A N 1
ATOM 538 C CA . TRP A 1 72 ? -13.990 -8.135 4.064 1.00 97.56 72 TRP A CA 1
ATOM 539 C C . TRP A 1 72 ? -13.995 -7.262 2.816 1.00 97.56 72 TRP A C 1
ATOM 541 O O . TRP A 1 72 ? -13.170 -7.471 1.932 1.00 97.56 72 TRP A O 1
ATOM 551 N N . LEU A 1 73 ? -14.843 -6.231 2.773 1.00 98.06 73 LEU A N 1
ATOM 552 C CA . LEU A 1 73 ? -14.839 -5.267 1.672 1.00 98.06 73 LEU A CA 1
ATOM 553 C C . LEU A 1 73 ? -13.539 -4.450 1.654 1.00 98.06 73 LEU A C 1
ATOM 555 O O . LEU A 1 73 ? -12.937 -4.273 0.597 1.00 98.06 73 LEU A O 1
ATOM 559 N N . LEU A 1 74 ? -13.051 -4.036 2.827 1.00 98.38 74 LEU A N 1
ATOM 560 C CA . LEU A 1 74 ? -11.731 -3.415 2.953 1.00 98.38 74 LEU A CA 1
ATOM 561 C C . LEU A 1 74 ? -10.607 -4.364 2.509 1.00 98.38 74 LEU A C 1
ATOM 563 O O . LEU A 1 74 ? -9.679 -3.922 1.842 1.00 98.38 74 LEU A O 1
ATOM 567 N N . SER A 1 75 ? -10.705 -5.663 2.809 1.00 98.19 75 SER A N 1
ATOM 568 C CA . SER A 1 75 ? -9.735 -6.676 2.359 1.00 98.19 75 SER A CA 1
ATOM 569 C C . SER A 1 75 ? -9.738 -6.835 0.837 1.00 98.19 75 SER A C 1
ATOM 571 O O . SER A 1 75 ? -8.683 -6.952 0.220 1.00 98.19 75 SER A O 1
ATOM 573 N N . VAL A 1 76 ? -10.914 -6.817 0.200 1.00 98.50 76 VAL A N 1
ATOM 574 C CA . VAL A 1 76 ? -11.009 -6.809 -1.269 1.00 98.50 76 VAL A CA 1
ATOM 575 C C . VAL A 1 76 ? -10.349 -5.551 -1.830 1.00 98.50 76 VAL A C 1
ATOM 577 O O . VAL A 1 76 ? -9.565 -5.637 -2.773 1.00 98.50 76 VAL A O 1
ATOM 580 N N . LEU A 1 77 ? -10.605 -4.390 -1.223 1.00 98.44 77 LEU A N 1
ATOM 581 C CA . LEU A 1 77 ? -9.999 -3.131 -1.646 1.00 98.44 77 LEU A CA 1
ATOM 582 C C . LEU A 1 77 ? -8.465 -3.163 -1.549 1.00 98.44 77 LEU A C 1
ATOM 584 O O . LEU A 1 77 ? -7.796 -2.716 -2.482 1.00 98.44 77 LEU A O 1
ATOM 588 N N . THR A 1 78 ? -7.888 -3.714 -0.474 1.00 98.25 78 THR A N 1
ATOM 589 C CA . THR A 1 78 ? -6.424 -3.836 -0.358 1.00 98.25 78 THR A CA 1
ATOM 590 C C . THR A 1 78 ? -5.834 -4.749 -1.431 1.00 98.25 78 THR A C 1
ATOM 592 O O . THR A 1 78 ? -4.775 -4.436 -1.974 1.00 98.25 78 THR A O 1
ATOM 595 N N . ALA A 1 79 ? -6.525 -5.833 -1.790 1.00 97.50 79 ALA A N 1
ATOM 596 C CA . ALA A 1 79 ? -6.111 -6.739 -2.859 1.00 97.50 79 ALA A CA 1
ATOM 597 C C . ALA A 1 79 ? -6.135 -6.060 -4.237 1.00 97.50 79 ALA A C 1
ATOM 599 O O . ALA A 1 79 ? -5.177 -6.166 -5.004 1.00 97.50 79 ALA A O 1
ATOM 600 N N . VAL A 1 80 ? -7.200 -5.310 -4.536 1.00 98.38 80 VAL A N 1
ATOM 601 C CA . VAL A 1 80 ? -7.311 -4.528 -5.777 1.00 98.38 80 VAL A CA 1
ATOM 602 C C . VAL A 1 80 ? -6.188 -3.496 -5.856 1.00 98.38 80 VAL A C 1
ATOM 604 O O . VAL A 1 80 ? -5.520 -3.386 -6.881 1.00 98.38 80 VAL A O 1
ATOM 607 N N . LEU A 1 81 ? -5.920 -2.774 -4.768 1.00 98.38 81 LEU A N 1
ATOM 608 C CA . LEU A 1 81 ? -4.849 -1.779 -4.737 1.00 98.38 81 LEU A CA 1
ATOM 609 C C . LEU A 1 81 ? -3.447 -2.400 -4.815 1.00 98.38 81 LEU A C 1
ATOM 611 O O . LEU A 1 81 ? -2.548 -1.783 -5.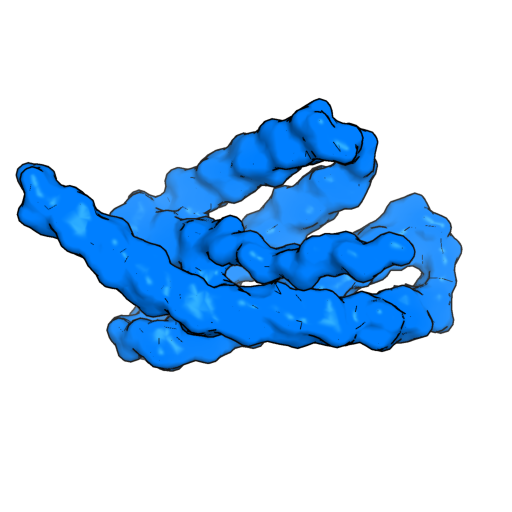383 1.00 98.38 81 LEU A O 1
ATOM 615 N N . ALA A 1 82 ? -3.258 -3.625 -4.323 1.00 96.88 82 ALA A N 1
ATOM 616 C CA . ALA A 1 82 ? -2.028 -4.385 -4.534 1.00 96.88 82 ALA A CA 1
ATOM 617 C C . ALA A 1 82 ? -1.825 -4.759 -6.017 1.00 96.88 82 ALA A C 1
ATOM 619 O O . ALA A 1 82 ? -0.704 -4.688 -6.514 1.00 96.88 82 ALA A O 1
ATOM 620 N N . MET A 1 83 ? -2.895 -5.066 -6.761 1.00 96.88 83 MET A N 1
ATOM 621 C CA . MET A 1 83 ? -2.802 -5.233 -8.221 1.00 96.88 83 MET A CA 1
ATOM 622 C C . MET A 1 83 ? -2.469 -3.910 -8.923 1.00 96.88 83 MET A C 1
ATOM 624 O O . MET A 1 83 ? -1.630 -3.880 -9.822 1.00 96.88 83 MET A O 1
ATOM 628 N N . VAL A 1 84 ? -3.078 -2.800 -8.488 1.00 97.88 84 VAL A N 1
ATOM 629 C CA . VAL A 1 84 ? -2.757 -1.456 -9.002 1.00 97.88 84 VAL A CA 1
ATOM 630 C C . VAL A 1 84 ? -1.283 -1.117 -8.763 1.00 97.88 84 VAL A C 1
ATOM 632 O O . VAL A 1 84 ? -0.634 -0.573 -9.655 1.00 97.88 84 VAL A O 1
ATOM 635 N N . PHE A 1 85 ? -0.726 -1.490 -7.607 1.00 96.94 85 PHE A N 1
ATOM 636 C CA . PHE A 1 85 ? 0.705 -1.351 -7.336 1.00 96.94 85 PHE A CA 1
ATOM 637 C C . PHE A 1 85 ? 1.557 -2.060 -8.396 1.00 96.94 85 PHE A C 1
ATOM 639 O O . PHE A 1 85 ? 2.473 -1.440 -8.930 1.00 96.94 85 PHE A O 1
ATOM 646 N N . GLY A 1 86 ? 1.239 -3.315 -8.735 1.00 95.19 86 GLY A N 1
ATOM 647 C CA . GLY A 1 86 ? 1.956 -4.107 -9.746 1.00 95.19 86 GLY A CA 1
ATOM 648 C C . GLY A 1 86 ? 1.995 -3.442 -11.128 1.00 95.19 86 GLY A C 1
ATOM 649 O O . GLY A 1 86 ? 3.049 -3.341 -11.764 1.00 95.19 86 GLY A O 1
ATOM 650 N N . VAL A 1 87 ? 0.862 -2.873 -11.553 1.00 95.75 87 VAL A N 1
ATOM 651 C CA . VAL A 1 87 ? 0.766 -2.094 -12.801 1.00 95.75 87 VAL A CA 1
ATOM 652 C C . VAL A 1 87 ? 1.656 -0.847 -12.737 1.00 95.75 87 VAL A C 1
ATOM 654 O O . VAL A 1 87 ? 2.478 -0.617 -13.627 1.00 95.75 87 VAL A O 1
ATOM 657 N N . LEU A 1 88 ? 1.518 -0.045 -11.678 1.00 96.44 88 LEU A N 1
ATOM 658 C CA . LEU A 1 88 ? 2.229 1.228 -11.537 1.00 96.44 88 LEU A CA 1
ATOM 659 C C . LEU A 1 88 ? 3.741 1.034 -11.390 1.00 96.44 88 LEU A C 1
ATOM 661 O O . LEU A 1 88 ? 4.516 1.778 -11.992 1.00 96.44 88 LEU A O 1
ATOM 665 N N . ILE A 1 89 ? 4.181 0.024 -10.636 1.00 95.12 89 ILE A N 1
ATOM 666 C CA . ILE A 1 89 ? 5.610 -0.245 -10.473 1.00 95.12 89 ILE A CA 1
ATOM 667 C C . ILE A 1 89 ? 6.223 -0.792 -11.763 1.00 95.12 89 ILE A C 1
ATOM 669 O O . ILE A 1 89 ? 7.340 -0.416 -12.103 1.00 95.12 89 ILE A O 1
ATOM 673 N N . SER A 1 90 ? 5.479 -1.595 -12.529 1.00 94.69 90 SER A N 1
ATOM 674 C CA . SER A 1 90 ? 5.901 -2.041 -13.862 1.00 94.69 90 SER A CA 1
ATOM 675 C C . SER A 1 90 ? 6.066 -0.864 -14.823 1.00 94.69 90 SER A C 1
ATOM 677 O O . SER A 1 90 ? 7.017 -0.828 -15.605 1.00 94.69 90 SER A O 1
ATOM 679 N N . PHE A 1 91 ? 5.184 0.134 -14.727 1.00 93.56 91 PHE A N 1
ATOM 680 C CA . PHE A 1 91 ? 5.284 1.358 -15.516 1.00 93.56 91 PHE A CA 1
ATOM 681 C C . PHE A 1 91 ? 6.523 2.180 -15.133 1.00 93.56 91 PHE A C 1
ATOM 683 O O . PHE A 1 91 ? 7.292 2.576 -16.010 1.00 93.56 91 PHE A O 1
ATOM 690 N N . ILE A 1 92 ? 6.782 2.368 -13.833 1.00 93.81 92 ILE A N 1
ATOM 691 C CA . ILE A 1 92 ? 7.995 3.050 -13.351 1.00 93.81 92 ILE A CA 1
ATOM 692 C C . ILE A 1 92 ? 9.262 2.308 -13.784 1.00 93.81 92 ILE A C 1
ATOM 694 O O . ILE A 1 92 ? 10.198 2.947 -14.263 1.00 93.81 92 ILE A O 1
ATOM 698 N N . SER A 1 93 ? 9.290 0.978 -13.685 1.00 92.38 93 SER A N 1
ATOM 699 C CA . SER A 1 93 ? 10.399 0.173 -14.205 1.00 92.38 93 SER A CA 1
ATOM 700 C C . SER A 1 93 ? 10.639 0.450 -15.692 1.00 92.38 93 SER A C 1
ATOM 702 O O . SER A 1 93 ? 11.786 0.611 -16.100 1.00 92.38 93 SER A O 1
ATOM 704 N N . GLY A 1 94 ? 9.576 0.581 -16.493 1.00 91.69 94 GLY A N 1
ATOM 705 C CA . GLY A 1 94 ? 9.686 0.917 -17.916 1.00 91.69 94 GLY A CA 1
ATOM 706 C C . GLY A 1 94 ? 10.298 2.279 -18.184 1.00 91.69 94 GLY A C 1
ATOM 707 O O . GLY A 1 94 ? 11.106 2.407 -19.103 1.00 91.69 94 GLY A O 1
ATOM 708 N N . MET A 1 95 ? 9.978 3.272 -17.354 1.00 90.25 95 MET A N 1
ATOM 709 C CA . MET A 1 95 ? 10.597 4.595 -17.436 1.00 90.25 95 MET A CA 1
ATOM 710 C C . MET A 1 95 ? 12.074 4.572 -17.027 1.00 90.25 95 MET A C 1
ATOM 712 O O . MET A 1 95 ? 12.891 5.211 -17.682 1.00 90.25 95 MET A O 1
ATOM 716 N N . ILE A 1 96 ? 12.425 3.833 -15.968 1.00 90.94 96 ILE A N 1
ATOM 717 C CA . ILE A 1 96 ? 13.799 3.779 -15.441 1.00 90.94 96 ILE A CA 1
ATOM 718 C C . ILE A 1 96 ? 14.729 2.989 -16.371 1.00 90.94 96 ILE A C 1
ATOM 720 O O . ILE A 1 96 ? 15.864 3.400 -16.594 1.00 90.94 96 ILE A O 1
ATOM 724 N N . TYR A 1 97 ? 14.266 1.854 -16.900 1.00 90.19 97 TYR A N 1
ATOM 725 C CA . TYR A 1 97 ? 15.103 0.922 -17.665 1.00 90.19 97 TYR A CA 1
ATOM 726 C C . TYR A 1 97 ? 14.890 0.996 -19.187 1.00 90.19 97 TYR A C 1
ATOM 728 O O . TYR A 1 97 ? 15.587 0.311 -19.931 1.00 90.19 97 TYR A O 1
ATOM 736 N N . GLY A 1 98 ? 13.958 1.824 -19.671 1.00 88.06 98 GLY A N 1
ATOM 737 C CA . GLY A 1 98 ? 13.892 2.240 -21.076 1.00 88.06 98 GLY A CA 1
ATOM 738 C C . GLY A 1 98 ? 13.295 1.233 -22.066 1.00 88.06 98 GLY A C 1
ATOM 739 O O . GLY A 1 98 ? 13.579 1.320 -23.256 1.00 88.06 98 GLY A O 1
ATOM 740 N N . PHE A 1 99 ? 12.456 0.289 -21.629 1.00 84.75 99 PHE A N 1
ATOM 741 C CA . PHE A 1 99 ? 11.920 -0.762 -22.514 1.00 84.75 99 PHE A CA 1
ATOM 742 C C . PHE A 1 99 ? 10.707 -0.357 -23.388 1.00 84.75 99 PHE A C 1
ATOM 744 O O . PHE A 1 99 ? 10.203 -1.171 -24.164 1.00 84.75 99 PHE A O 1
ATOM 751 N N . GLY A 1 100 ? 10.260 0.906 -23.330 1.00 82.19 100 GLY A N 1
ATOM 752 C CA . GLY A 1 100 ? 9.182 1.447 -24.176 1.00 82.19 100 GLY A CA 1
ATOM 753 C C . GLY A 1 100 ? 7.801 0.806 -23.945 1.00 82.19 100 GLY A C 1
ATOM 754 O O . GLY A 1 100 ? 7.637 -0.090 -23.118 1.00 82.19 100 GLY A O 1
ATOM 755 N N . ALA A 1 101 ? 6.777 1.257 -24.682 1.00 79.00 101 ALA A N 1
ATOM 756 C CA . ALA A 1 101 ? 5.394 0.794 -24.485 1.00 79.00 101 ALA A CA 1
ATOM 757 C C . ALA A 1 101 ? 5.203 -0.706 -24.796 1.00 79.00 101 ALA A C 1
ATOM 759 O O . ALA A 1 101 ? 4.501 -1.403 -24.066 1.00 79.00 101 ALA A O 1
ATOM 760 N N . GLY A 1 102 ? 5.862 -1.221 -25.841 1.00 78.44 102 GLY A N 1
ATOM 761 C CA . GLY A 1 102 ? 5.814 -2.647 -26.189 1.00 78.44 102 GLY A CA 1
ATOM 762 C C . GLY A 1 102 ? 6.506 -3.540 -25.154 1.00 78.44 102 GLY A C 1
ATOM 763 O O . GLY A 1 102 ? 5.967 -4.580 -24.777 1.00 78.44 102 GLY A O 1
ATOM 764 N N . GLY A 1 103 ? 7.662 -3.113 -24.632 1.00 87.19 103 GLY A N 1
ATOM 765 C CA . GLY A 1 103 ? 8.367 -3.841 -23.576 1.00 87.19 103 GLY A CA 1
ATOM 766 C C . GLY A 1 103 ? 7.638 -3.797 -22.233 1.00 87.19 103 GLY A C 1
ATOM 767 O O . GLY A 1 103 ? 7.677 -4.777 -21.491 1.00 87.19 103 GLY A O 1
ATOM 768 N N . PHE A 1 104 ? 6.907 -2.713 -21.944 1.00 89.88 104 PHE A N 1
ATOM 769 C CA . PHE A 1 104 ? 6.083 -2.606 -20.738 1.00 89.88 104 PHE A CA 1
ATOM 770 C C . PHE A 1 104 ? 5.025 -3.708 -20.671 1.00 89.88 104 PHE A C 1
ATOM 772 O O . PHE A 1 104 ? 4.912 -4.365 -19.640 1.00 89.88 104 PHE A O 1
ATOM 779 N N . VAL A 1 105 ? 4.284 -3.945 -21.760 1.00 90.44 105 VAL A N 1
ATOM 780 C CA . VAL A 1 105 ? 3.217 -4.958 -21.769 1.00 90.44 105 VAL A CA 1
ATOM 781 C C . VAL A 1 105 ? 3.792 -6.345 -21.485 1.00 90.44 105 VAL A C 1
ATOM 783 O O . VAL A 1 105 ? 3.270 -7.055 -20.631 1.00 90.44 105 VAL A O 1
ATOM 786 N N . GLY A 1 106 ? 4.899 -6.711 -22.139 1.00 91.56 106 GLY A N 1
ATOM 787 C CA . GLY A 1 106 ? 5.566 -7.992 -21.891 1.00 91.56 106 GLY A CA 1
ATOM 788 C C . GLY A 1 106 ? 6.055 -8.135 -20.447 1.00 91.56 106 GLY A C 1
ATOM 789 O O . GLY A 1 106 ? 5.813 -9.162 -19.814 1.00 91.56 106 GLY A O 1
ATOM 790 N N . TYR A 1 107 ? 6.689 -7.091 -19.906 1.00 91.62 107 TYR A N 1
ATOM 791 C CA . TYR A 1 107 ? 7.178 -7.071 -18.526 1.00 91.62 107 TYR A CA 1
ATOM 792 C C . TYR A 1 107 ? 6.037 -7.183 -17.504 1.00 91.62 107 TYR A C 1
ATOM 794 O O . TYR A 1 107 ? 6.106 -7.993 -16.580 1.00 91.62 107 TYR A O 1
ATOM 802 N N . TRP A 1 108 ? 4.967 -6.409 -17.690 1.00 93.44 108 TRP A N 1
ATOM 803 C CA . TRP A 1 108 ? 3.805 -6.421 -16.807 1.00 93.44 108 TRP A CA 1
ATOM 804 C C . TRP A 1 108 ? 3.090 -7.777 -16.828 1.00 93.44 108 TRP A C 1
ATOM 806 O O . TRP A 1 108 ? 2.822 -8.343 -15.769 1.00 93.44 108 TRP A O 1
ATOM 816 N N . LEU A 1 109 ? 2.857 -8.352 -18.015 1.00 93.94 109 LEU A N 1
ATOM 817 C CA . LEU A 1 109 ? 2.246 -9.678 -18.148 1.00 93.94 109 LEU A CA 1
ATOM 818 C C . LEU A 1 109 ? 3.087 -10.770 -17.475 1.00 93.94 109 LEU A C 1
ATOM 820 O O . LEU A 1 109 ? 2.533 -11.652 -16.821 1.00 93.94 109 LEU A O 1
ATOM 824 N N . ALA A 1 110 ? 4.416 -10.695 -17.587 1.00 93.06 110 ALA A N 1
ATOM 825 C CA . ALA A 1 110 ? 5.319 -11.618 -16.902 1.00 93.06 110 ALA A CA 1
ATOM 826 C C . ALA A 1 110 ? 5.280 -11.468 -15.366 1.00 93.06 110 ALA A C 1
ATOM 828 O O . ALA A 1 110 ? 5.537 -12.438 -14.650 1.00 93.06 110 ALA A O 1
ATOM 829 N N . GLY A 1 111 ? 4.940 -10.280 -14.855 1.00 92.25 111 GLY A N 1
ATOM 830 C CA . GLY A 1 111 ? 4.791 -9.991 -13.425 1.00 92.25 111 GLY A CA 1
ATOM 831 C C . GLY A 1 111 ? 3.465 -10.451 -12.809 1.00 92.25 111 GLY A C 1
ATOM 832 O O . GLY A 1 111 ? 3.414 -10.702 -11.604 1.00 92.25 111 GLY A O 1
ATOM 833 N N . LEU A 1 112 ? 2.413 -10.642 -13.616 1.00 94.00 112 LEU A N 1
ATOM 834 C CA . LEU A 1 112 ? 1.056 -10.933 -13.133 1.00 94.00 112 LEU A CA 1
ATOM 835 C C . LEU A 1 112 ? 0.941 -12.094 -12.130 1.00 94.00 112 LEU A C 1
ATOM 837 O O . LEU A 1 112 ? 0.196 -11.938 -11.162 1.00 94.00 112 LEU A O 1
ATOM 841 N N . PRO A 1 113 ? 1.637 -13.241 -12.280 1.00 93.00 113 PRO A N 1
ATOM 842 C CA . PRO A 1 113 ? 1.553 -14.313 -11.287 1.00 93.00 113 PRO A CA 1
ATOM 843 C C . PRO A 1 113 ? 2.039 -13.873 -9.900 1.00 93.00 113 PRO A C 1
ATOM 845 O O . PRO A 1 113 ? 1.456 -14.254 -8.883 1.00 93.00 113 PRO A O 1
ATOM 848 N N . PHE A 1 114 ? 3.088 -13.045 -9.855 1.00 91.00 114 PHE A N 1
ATOM 849 C CA . PHE A 1 114 ? 3.622 -12.500 -8.610 1.00 91.00 114 PHE A CA 1
ATOM 850 C C . PHE A 1 114 ? 2.701 -11.430 -8.028 1.00 91.00 114 PHE A C 1
ATOM 852 O O . PHE A 1 114 ? 2.445 -11.455 -6.823 1.00 91.00 114 PHE A O 1
ATOM 859 N N . ASP A 1 115 ? 2.156 -10.548 -8.867 1.00 93.50 115 ASP A N 1
ATOM 860 C CA . ASP A 1 115 ? 1.203 -9.519 -8.440 1.00 93.50 115 ASP A CA 1
ATOM 861 C C . ASP A 1 115 ? -0.083 -10.145 -7.888 1.00 93.50 115 ASP A C 1
ATOM 863 O O . ASP A 1 115 ? -0.577 -9.733 -6.839 1.00 93.50 115 ASP A O 1
ATOM 867 N N . LEU A 1 116 ? -0.582 -11.210 -8.523 1.00 94.12 116 LEU A N 1
ATOM 868 C CA . LEU A 1 116 ? -1.756 -11.941 -8.056 1.00 94.12 116 LEU A CA 1
ATOM 869 C C . LEU A 1 116 ? -1.492 -12.633 -6.714 1.00 94.12 116 LEU A C 1
ATOM 871 O O . LEU A 1 116 ? -2.309 -12.535 -5.797 1.00 94.12 116 LEU A O 1
ATOM 875 N N . ALA A 1 117 ? -0.341 -13.292 -6.562 1.00 92.75 117 ALA A N 1
ATOM 876 C CA . ALA A 1 117 ? 0.054 -13.874 -5.280 1.00 92.75 117 ALA A CA 1
ATOM 877 C C . ALA A 1 117 ? 0.180 -12.793 -4.186 1.00 92.75 117 ALA A C 1
ATOM 879 O O . ALA A 1 117 ? -0.259 -12.988 -3.046 1.00 92.75 117 ALA A O 1
ATOM 880 N N . HIS A 1 118 ? 0.725 -11.625 -4.532 1.00 93.25 118 HIS A N 1
ATOM 881 C CA . HIS A 1 118 ? 0.812 -10.479 -3.635 1.00 93.25 118 HIS A CA 1
ATOM 882 C C . HIS A 1 118 ? -0.573 -9.937 -3.241 1.00 93.25 118 HIS A C 1
ATOM 884 O O . HIS A 1 118 ? -0.825 -9.694 -2.058 1.00 93.25 118 HIS A O 1
ATOM 890 N N . ALA A 1 119 ? -1.504 -9.822 -4.186 1.00 95.56 119 ALA A N 1
ATOM 891 C CA . ALA A 1 119 ? -2.870 -9.379 -3.928 1.00 95.56 119 ALA A CA 1
ATOM 892 C C . ALA A 1 119 ? -3.647 -10.363 -3.041 1.00 95.56 119 ALA A C 1
ATOM 894 O O . ALA A 1 119 ? -4.249 -9.948 -2.050 1.00 95.56 119 ALA A O 1
ATOM 895 N N . ILE A 1 120 ? -3.574 -11.667 -3.334 1.00 95.62 120 ILE A N 1
ATOM 896 C CA . ILE A 1 120 ? -4.225 -12.719 -2.535 1.00 95.62 120 ILE A CA 1
ATOM 897 C C . ILE A 1 120 ? -3.661 -12.739 -1.114 1.00 95.62 120 ILE A C 1
ATOM 899 O O . ILE A 1 120 ? -4.410 -12.805 -0.141 1.00 95.62 120 ILE A O 1
ATOM 903 N N . SER A 1 121 ? -2.340 -12.647 -0.965 1.00 94.00 121 SER A N 1
ATOM 904 C CA . SER A 1 121 ? -1.741 -12.588 0.369 1.00 94.00 121 SER A CA 1
ATOM 905 C C . SER A 1 121 ? -2.175 -11.332 1.128 1.00 94.00 121 SER A C 1
ATOM 907 O O . SER A 1 121 ? -2.573 -11.429 2.287 1.00 94.00 121 SER A O 1
ATOM 909 N N . THR A 1 122 ? -2.206 -10.170 0.475 1.00 96.31 122 THR A N 1
ATOM 910 C CA . THR A 1 122 ? -2.677 -8.916 1.082 1.00 96.31 122 THR A CA 1
ATOM 911 C C . THR A 1 122 ? -4.138 -9.014 1.532 1.00 96.31 122 THR A C 1
ATOM 913 O O . THR A 1 122 ? -4.448 -8.601 2.651 1.00 96.31 122 THR A O 1
ATOM 916 N N . PHE A 1 123 ? -5.006 -9.631 0.721 1.00 97.12 123 PHE A N 1
ATOM 917 C CA . PHE A 1 123 ? -6.399 -9.928 1.071 1.00 97.12 123 PHE A CA 1
ATOM 918 C C . PHE A 1 123 ? -6.504 -10.746 2.365 1.00 97.12 123 PHE A C 1
ATOM 920 O O . PHE A 1 123 ? -7.261 -10.389 3.263 1.00 97.12 123 PHE A O 1
ATOM 927 N N . ILE A 1 124 ? -5.729 -11.830 2.473 1.00 96.44 124 ILE A N 1
ATOM 928 C CA . ILE A 1 124 ? -5.776 -12.752 3.618 1.00 96.44 124 ILE A CA 1
ATOM 929 C C . ILE A 1 124 ? -5.190 -12.104 4.878 1.00 96.44 124 ILE A C 1
ATOM 931 O O . ILE A 1 124 ? -5.743 -12.248 5.968 1.00 96.44 124 ILE A O 1
ATOM 935 N N . PHE A 1 125 ? -4.070 -11.388 4.753 1.00 96.69 125 PHE A N 1
ATOM 936 C CA . PHE A 1 125 ? -3.361 -10.838 5.909 1.00 96.69 125 PHE A CA 1
ATOM 937 C C . PHE A 1 125 ? -3.990 -9.565 6.466 1.00 96.69 125 PHE A C 1
ATOM 939 O O . PHE A 1 125 ? -3.900 -9.339 7.671 1.0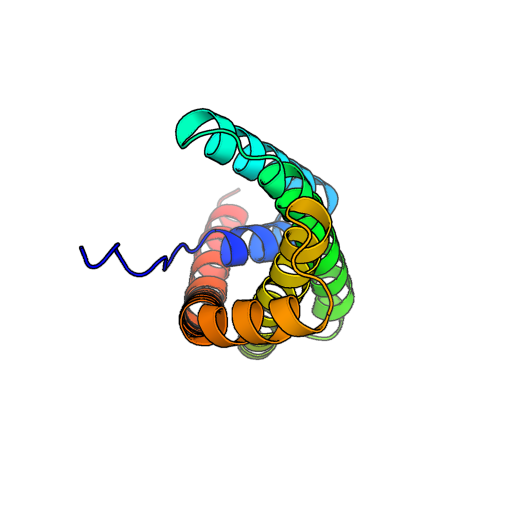0 96.69 125 PHE A O 1
ATOM 946 N N . PHE A 1 126 ? -4.644 -8.743 5.646 1.00 97.69 126 PHE A N 1
ATOM 947 C CA . PHE A 1 126 ? -5.266 -7.505 6.116 1.00 97.69 126 PHE A CA 1
ATOM 948 C C . PHE A 1 126 ? -6.240 -7.687 7.302 1.00 97.69 126 PHE A C 1
ATOM 950 O O . PHE A 1 126 ? -6.038 -7.016 8.320 1.00 97.69 126 PHE A O 1
ATOM 957 N N . PRO A 1 127 ? -7.236 -8.598 7.269 1.00 97.31 127 PRO A N 1
ATOM 958 C CA . PRO A 1 127 ? -8.139 -8.796 8.403 1.00 97.31 127 PRO A CA 1
ATOM 959 C C . PRO A 1 127 ? -7.410 -9.336 9.642 1.00 97.31 127 PRO A C 1
ATOM 961 O O . PRO A 1 127 ? -7.731 -8.938 10.763 1.00 97.31 127 PRO A O 1
ATOM 964 N N . ILE A 1 128 ? -6.390 -10.183 9.454 1.00 96.44 128 ILE A N 1
ATOM 965 C CA . ILE A 1 128 ? -5.569 -10.736 10.542 1.00 96.44 128 ILE A CA 1
ATOM 966 C C . ILE A 1 128 ? -4.793 -9.614 11.245 1.00 96.44 128 ILE A C 1
ATOM 968 O O . ILE A 1 128 ? -4.840 -9.494 12.470 1.00 96.44 128 ILE A O 1
ATOM 972 N N . VAL A 1 129 ? -4.121 -8.752 10.478 1.00 96.44 129 VAL A N 1
ATOM 973 C CA . VAL A 1 129 ? -3.372 -7.608 11.017 1.00 96.44 129 VAL A CA 1
ATOM 974 C C . VAL A 1 129 ? -4.314 -6.640 11.732 1.00 96.44 129 VAL A C 1
ATOM 976 O O . VAL A 1 129 ? -4.029 -6.218 12.853 1.00 96.44 129 VAL A O 1
ATOM 979 N N . MET A 1 130 ? -5.464 -6.326 11.133 1.00 96.44 130 MET A N 1
ATOM 980 C CA . MET A 1 130 ? -6.469 -5.455 11.747 1.00 96.44 130 MET A CA 1
ATOM 981 C C . MET A 1 130 ? -6.981 -5.999 13.086 1.00 96.44 130 MET A C 1
ATOM 983 O O . MET A 1 130 ? -7.136 -5.226 14.034 1.00 96.44 130 MET A O 1
ATOM 987 N N . LEU A 1 131 ? -7.204 -7.313 13.192 1.00 95.00 131 LEU A N 1
ATOM 988 C CA . LEU A 1 131 ? -7.604 -7.966 14.440 1.00 95.00 131 LEU A CA 1
ATOM 989 C C . LEU A 1 131 ? -6.540 -7.786 15.531 1.00 95.00 131 LEU A C 1
ATOM 991 O O . LEU A 1 131 ? -6.869 -7.382 16.650 1.00 95.00 131 LEU A O 1
ATOM 995 N N . ILE A 1 132 ? -5.271 -8.035 15.201 1.00 94.44 132 ILE A N 1
ATOM 996 C CA . ILE A 1 132 ? -4.149 -7.902 16.141 1.00 94.44 132 ILE A CA 1
ATOM 997 C C . ILE A 1 132 ? -4.015 -6.450 16.616 1.00 94.44 132 ILE A C 1
ATOM 999 O O . ILE A 1 132 ? -3.979 -6.190 17.820 1.00 94.44 132 ILE A O 1
ATOM 1003 N N . LEU A 1 133 ? -3.994 -5.488 15.689 1.00 93.31 133 LEU A N 1
ATOM 1004 C CA . LEU A 1 133 ? -3.788 -4.075 16.017 1.00 93.31 133 LEU A CA 1
ATOM 1005 C C . LEU A 1 133 ? -4.937 -3.483 16.838 1.00 93.31 133 LEU A C 1
ATOM 1007 O O . LEU A 1 133 ? -4.688 -2.734 17.786 1.00 93.31 133 LEU A O 1
ATOM 1011 N N . ARG A 1 134 ? -6.192 -3.834 16.524 1.00 90.38 134 ARG A N 1
ATOM 1012 C CA . ARG A 1 134 ? -7.350 -3.395 17.319 1.00 90.38 134 ARG A CA 1
ATOM 1013 C C . ARG A 1 134 ? -7.269 -3.919 18.749 1.00 90.38 134 ARG A C 1
ATOM 1015 O O . ARG A 1 134 ? -7.518 -3.154 19.674 1.00 90.38 134 ARG A O 1
ATOM 1022 N N . ARG A 1 135 ? -6.846 -5.174 18.935 1.00 89.25 135 ARG A N 1
ATOM 1023 C CA . ARG A 1 135 ? -6.684 -5.762 20.270 1.00 89.25 135 ARG A CA 1
ATOM 1024 C C . ARG A 1 135 ? -5.587 -5.082 21.086 1.00 89.25 135 ARG A C 1
ATOM 1026 O O . ARG A 1 135 ? -5.774 -4.852 22.274 1.00 89.25 135 ARG A O 1
ATOM 1033 N N . ILE A 1 136 ? -4.472 -4.711 20.460 1.00 86.69 136 ILE A N 1
ATOM 1034 C CA . ILE A 1 136 ? -3.408 -3.951 21.134 1.00 86.69 136 ILE A CA 1
ATOM 1035 C C . ILE A 1 136 ? -3.909 -2.558 21.536 1.00 86.69 136 ILE A C 1
ATOM 1037 O O . ILE A 1 136 ? -3.618 -2.099 22.637 1.00 86.69 136 ILE A O 1
ATOM 1041 N N . LYS A 1 137 ? -4.692 -1.893 20.676 1.00 78.88 137 LYS A N 1
ATOM 1042 C CA . LYS A 1 137 ? -5.242 -0.562 20.972 1.00 78.88 137 LYS A CA 1
ATOM 1043 C C . LYS A 1 137 ? -6.218 -0.576 22.152 1.00 78.88 137 LYS A C 1
ATOM 1045 O O . LYS A 1 137 ? -6.219 0.379 22.909 1.00 78.88 137 LYS A O 1
ATOM 1050 N N . THR A 1 138 ? -7.000 -1.642 22.328 1.00 72.69 138 THR A N 1
ATOM 1051 C CA . THR A 1 138 ? -7.928 -1.791 23.468 1.00 72.69 138 THR A CA 1
ATOM 1052 C C . THR A 1 138 ? -7.251 -2.128 24.800 1.00 72.69 138 THR A C 1
ATOM 1054 O O . THR A 1 138 ? -7.912 -2.088 25.828 1.00 72.69 138 THR A O 1
ATOM 1057 N N . LEU A 1 139 ? -5.969 -2.515 24.793 1.00 60.72 139 LEU A N 1
ATOM 1058 C CA . LEU A 1 139 ? -5.199 -2.808 26.011 1.00 60.72 139 LEU A CA 1
ATOM 1059 C C . LEU A 1 139 ? -4.523 -1.563 26.611 1.00 60.72 139 LEU A C 1
ATOM 1061 O O . LEU A 1 139 ? -3.905 -1.671 27.668 1.00 60.72 139 LEU A O 1
ATOM 1065 N N . LYS A 1 140 ? -4.597 -0.420 25.924 1.00 53.34 140 LYS A N 1
ATOM 1066 C CA . LYS A 1 140 ? -4.134 0.886 26.405 1.00 53.34 140 LYS A CA 1
ATOM 1067 C C . LYS A 1 140 ? -5.316 1.690 26.921 1.00 53.34 140 LYS A C 1
ATOM 1069 O O . LYS A 1 140 ? -5.104 2.419 27.909 1.00 53.34 140 LYS A O 1
#

pLDDT: mean 91.01, std 12.33, range [32.44, 98.69]

Organism: NCBI:txid2419773

Solvent-accessible surface area (backbone atoms only — not comparable to full-atom values): 7514 Å² total; per-residue (Å²): 130,88,69,75,78,79,70,60,53,60,67,20,45,38,54,39,31,30,70,76,75,26,60,69,59,22,48,51,53,45,43,52,49,47,51,52,51,22,67,74,77,55,75,48,81,59,48,60,53,49,45,54,48,51,47,52,46,48,50,52,47,54,68,55,48,77,79,51,89,51,58,67,62,53,15,51,50,49,18,54,44,38,40,51,43,44,55,53,51,37,50,50,49,24,70,76,72,65,50,51,76,73,44,32,54,56,54,40,63,71,41,44,70,59,28,49,48,38,12,55,38,20,30,63,36,24,52,55,51,42,53,54,53,52,54,58,60,73,74,109

Nearest PDB structures (foldseek):
  5kc4-assembly1_A  TM=6.070E-01  e=5.521E+00  Thermotoga maritima MSB8

Sequence (140 aa):
MAAFPNVKPITAMFFAFAIVLGLSDSLWIMALTMLATGLLLGFSPLVLGQIIVYAIIIVIFKSLSVLTDNIWLLSVLTAVLAMVFGVLISFISGMIYGFGAGGFVGYWLAGLPFDLAHAISTFIFFPIVMLILRRIKTLK

Mean predicted aligned error: 4.54 Å

Foldseek 3Di:
DPDDQPLDLLLLLLLLCCVQVRLVVSLVVLLVVLVVCCVVVPPDPLSVVLSVLSNVLSVVLSVCPVVDPPQLVSLLSSLVSLLVSLLSSLVVCCVVVVCPPVRSVVSSVVCVVSSNSRSVSSSVCNVVSNVVSVVVVVVD

Secondary structure (DSSP, 8-state):
--------THHHHHHHHHHHT-HHHHHHHHHHHHHHHHHHH---THHHHHHHHHHHHHHHHHHHHTT---HHHHHHHHHHHHHHHHHHHHHHHHHHH--HHHHHHHHHHHHHHHHHHHHHHHHHHHHHHHHHHHHHHTT-

Radius of gyration: 15.52 Å; Cα contacts (8 Å, |Δi|>4): 139; chains: 1; bounding box: 38×32×53 Å